Protein AF-A0A7V5EKP1-F1 (afdb_monomer_lite)

Foldseek 3Di:
DDPDDAAEDEDDDQLCQQVVCLVCVVVVYHGHHDLPDLVSLQVVLVVLCVVVVHDDDRQDPVDVPSSVVSVVSSVVSSVD

Structure (mmCIF, N/CA/C/O backbone):
data_AF-A0A7V5EKP1-F1
#
_entry.id   AF-A0A7V5EKP1-F1
#
loop_
_atom_site.group_PDB
_atom_site.id
_atom_site.type_symbol
_atom_site.label_atom_id
_atom_site.label_alt_id
_atom_site.label_comp_id
_atom_site.label_asym_id
_atom_site.label_entity_id
_atom_site.label_seq_id
_atom_site.pdbx_PDB_ins_code
_atom_site.Cartn_x
_atom_site.Cartn_y
_atom_site.Cartn_z
_atom_site.occupancy
_atom_site.B_iso_or_equiv
_atom_site.auth_seq_id
_atom_site.auth_comp_id
_atom_site.auth_asym_id
_atom_site.auth_atom_id
_atom_site.pdbx_PDB_model_num
ATOM 1 N N . MET A 1 1 ? 15.768 -21.322 -23.210 1.00 53.91 1 MET A N 1
ATOM 2 C CA . MET A 1 1 ? 15.122 -20.342 -22.309 1.00 53.91 1 MET A CA 1
ATOM 3 C C . MET A 1 1 ? 16.121 -19.236 -22.036 1.00 53.91 1 MET A C 1
ATOM 5 O O . MET A 1 1 ? 17.235 -19.546 -21.630 1.00 53.91 1 MET A O 1
ATOM 9 N N . VAL A 1 2 ? 15.776 -17.983 -22.331 1.00 53.56 2 VAL A N 1
ATOM 10 C CA . VAL A 1 2 ? 16.641 -16.842 -21.998 1.00 53.56 2 VAL A CA 1
ATOM 11 C C . VAL A 1 2 ? 16.685 -16.735 -20.476 1.00 53.56 2 VAL A C 1
ATOM 13 O O . VAL A 1 2 ? 15.639 -16.708 -19.832 1.00 53.56 2 VAL A O 1
ATOM 16 N N . LYS A 1 3 ? 17.886 -16.727 -19.893 1.00 64.50 3 LYS A N 1
ATOM 17 C CA . LYS A 1 3 ? 18.071 -16.439 -18.469 1.00 64.50 3 LYS A CA 1
ATOM 18 C C . LYS A 1 3 ? 17.784 -14.947 -18.282 1.00 64.50 3 LYS A C 1
ATOM 20 O O . LYS A 1 3 ? 18.636 -14.119 -18.592 1.00 64.50 3 LYS A O 1
ATOM 25 N N . ALA A 1 4 ? 16.563 -14.607 -17.878 1.00 72.81 4 ALA A N 1
ATOM 26 C CA . ALA A 1 4 ? 16.237 -13.241 -17.492 1.00 72.81 4 ALA A CA 1
ATOM 27 C C . ALA A 1 4 ? 17.107 -12.854 -16.285 1.00 72.81 4 ALA A C 1
ATOM 29 O O . ALA A 1 4 ? 17.319 -13.667 -15.383 1.00 72.81 4 ALA A O 1
ATOM 30 N N . HIS A 1 5 ? 17.652 -11.640 -16.290 1.00 79.44 5 HIS A N 1
ATOM 31 C CA . HIS A 1 5 ? 18.341 -11.109 -15.118 1.00 79.44 5 HIS A CA 1
ATOM 32 C C . HIS A 1 5 ? 17.307 -10.925 -14.001 1.00 79.44 5 HIS A C 1
ATOM 34 O O . HIS A 1 5 ? 16.306 -10.250 -14.220 1.00 79.44 5 HIS A O 1
ATOM 40 N N . SER A 1 6 ? 17.535 -11.506 -12.819 1.00 78.12 6 SER A N 1
ATOM 41 C CA . SER A 1 6 ? 16.720 -11.195 -11.641 1.00 78.12 6 SER A CA 1
ATOM 42 C C . SER A 1 6 ? 17.274 -9.943 -10.974 1.00 78.12 6 SER A C 1
ATOM 44 O O . SER A 1 6 ? 18.436 -9.928 -10.559 1.00 78.12 6 SER A O 1
ATOM 46 N N . LEU A 1 7 ? 16.453 -8.907 -10.852 1.00 85.56 7 LEU A N 1
ATOM 47 C CA . LEU A 1 7 ? 16.766 -7.738 -10.042 1.00 85.56 7 LEU A CA 1
ATOM 48 C C . LEU A 1 7 ? 15.870 -7.756 -8.805 1.00 85.56 7 LEU A C 1
ATOM 50 O O . LEU A 1 7 ? 14.662 -7.937 -8.922 1.00 85.56 7 LEU A O 1
ATOM 54 N N . HIS A 1 8 ? 16.475 -7.543 -7.638 1.00 86.38 8 HIS A N 1
ATOM 55 C CA . HIS A 1 8 ? 15.771 -7.366 -6.374 1.00 86.38 8 HIS A CA 1
ATOM 56 C C . HIS A 1 8 ? 16.125 -6.001 -5.790 1.00 86.38 8 HIS A C 1
ATOM 58 O O . HIS A 1 8 ? 17.306 -5.692 -5.611 1.00 86.38 8 HIS A O 1
ATOM 64 N N . ILE A 1 9 ? 15.111 -5.194 -5.482 1.00 90.50 9 ILE A N 1
ATOM 65 C CA . ILE A 1 9 ? 15.305 -3.912 -4.802 1.00 90.50 9 ILE A CA 1
ATOM 66 C C . ILE A 1 9 ? 15.119 -4.119 -3.290 1.00 90.50 9 ILE A C 1
ATOM 68 O O . ILE A 1 9 ? 14.015 -4.486 -2.876 1.00 90.50 9 ILE A O 1
ATOM 72 N N . PRO A 1 10 ? 16.155 -3.867 -2.464 1.00 88.94 10 PRO A N 1
ATOM 73 C CA . PRO A 1 10 ? 16.091 -4.062 -1.019 1.00 88.94 10 PRO A CA 1
ATOM 74 C C . PRO A 1 10 ? 15.295 -2.950 -0.317 1.00 88.94 10 PRO A C 1
ATOM 76 O O . PRO A 1 10 ? 14.848 -1.975 -0.920 1.00 88.94 10 PRO A O 1
ATOM 79 N N . VAL A 1 11 ? 15.151 -3.075 1.003 1.00 88.56 11 VAL A N 1
ATOM 80 C CA . VAL A 1 11 ? 14.517 -2.055 1.848 1.00 88.56 11 VAL A CA 1
ATOM 81 C C . VAL A 1 11 ? 15.379 -0.790 1.877 1.00 88.56 11 VAL A C 1
ATOM 83 O O . VAL A 1 11 ? 16.543 -0.849 2.265 1.00 88.56 11 VAL A O 1
ATOM 86 N N . MET A 1 12 ? 14.798 0.359 1.522 1.00 82.69 12 MET A N 1
ATOM 87 C CA . MET A 1 12 ? 15.491 1.656 1.587 1.00 82.69 12 MET A CA 1
ATOM 88 C C . MET A 1 12 ? 14.928 2.567 2.688 1.00 82.69 12 MET A C 1
ATOM 90 O O . MET A 1 12 ? 15.678 3.135 3.472 1.00 82.69 12 MET A O 1
ATOM 94 N N . GLY A 1 13 ? 13.603 2.674 2.803 1.00 85.69 13 GLY A N 1
ATOM 95 C CA . GLY A 1 13 ? 12.918 3.458 3.836 1.00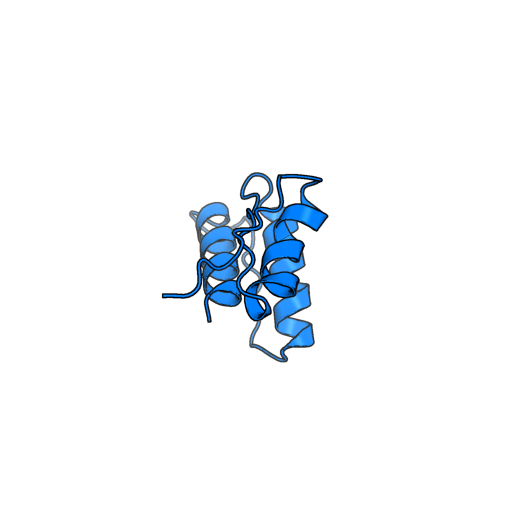 85.69 13 GLY A CA 1
ATOM 96 C C . GLY A 1 13 ? 11.410 3.275 3.720 1.00 85.69 13 GLY A C 1
ATOM 97 O O . GLY A 1 13 ? 10.933 3.043 2.618 1.00 85.69 13 GLY A O 1
ATOM 98 N N . LEU A 1 14 ? 10.654 3.357 4.821 1.00 86.00 14 LEU A N 1
ATOM 99 C CA . LEU A 1 14 ? 9.255 2.891 4.881 1.00 86.00 14 LEU A CA 1
ATOM 100 C C . LEU A 1 14 ? 8.390 3.346 3.690 1.00 86.00 14 LEU A C 1
ATOM 102 O O . LEU A 1 14 ? 7.796 2.505 3.021 1.00 86.00 14 LEU A O 1
ATOM 106 N N . GLY A 1 15 ? 8.383 4.645 3.376 1.00 85.38 15 GLY A N 1
ATOM 107 C CA . GLY A 1 15 ? 7.616 5.181 2.245 1.00 85.38 15 GLY A CA 1
ATOM 108 C C . GLY A 1 15 ? 8.125 4.710 0.880 1.00 85.38 15 GLY A C 1
ATOM 109 O O . GLY A 1 15 ? 7.331 4.283 0.048 1.00 85.38 15 GLY A O 1
ATOM 110 N N . PHE A 1 16 ? 9.445 4.722 0.662 1.00 89.06 16 PHE A N 1
ATOM 111 C CA . PHE A 1 16 ? 10.046 4.228 -0.582 1.00 89.06 16 PHE A CA 1
ATOM 112 C C . PHE A 1 16 ? 9.768 2.740 -0.785 1.00 89.06 16 PHE A C 1
ATOM 114 O O . PHE A 1 16 ? 9.371 2.331 -1.870 1.00 89.06 16 PHE A O 1
ATOM 121 N N . THR A 1 17 ? 9.941 1.941 0.262 1.00 91.75 17 THR A N 1
ATOM 122 C CA . THR A 1 17 ? 9.733 0.496 0.240 1.00 91.75 17 THR A CA 1
ATOM 123 C C . THR A 1 17 ? 8.269 0.161 -0.060 1.00 91.75 17 THR A C 1
ATOM 125 O O . THR A 1 17 ? 8.015 -0.705 -0.878 1.00 91.75 17 THR A O 1
ATOM 128 N N . MET A 1 18 ? 7.284 0.874 0.500 1.00 91.94 18 MET A N 1
ATOM 129 C CA . MET A 1 18 ? 5.874 0.653 0.129 1.00 91.94 18 MET A CA 1
ATOM 130 C C . MET A 1 18 ? 5.570 1.053 -1.324 1.00 91.94 18 MET A C 1
ATOM 132 O O . MET A 1 18 ? 4.829 0.370 -2.015 1.00 91.94 18 MET A O 1
ATOM 136 N N . ASP A 1 19 ? 6.147 2.151 -1.807 1.00 91.75 19 ASP A N 1
ATOM 137 C CA . ASP A 1 19 ? 5.829 2.710 -3.126 1.00 91.75 19 ASP A CA 1
ATOM 138 C C . ASP A 1 19 ? 6.522 1.994 -4.299 1.00 91.75 19 ASP A C 1
ATOM 140 O O . ASP A 1 19 ? 6.009 1.954 -5.416 1.00 91.75 19 ASP A O 1
ATOM 144 N N . THR A 1 20 ? 7.715 1.446 -4.062 1.00 93.62 20 THR A N 1
ATOM 145 C CA . THR A 1 20 ? 8.581 0.895 -5.116 1.00 93.62 20 THR A CA 1
ATOM 146 C C . THR A 1 20 ? 7.935 -0.254 -5.899 1.00 93.62 20 THR A C 1
ATOM 148 O O . THR A 1 20 ? 7.966 -0.176 -7.130 1.00 93.62 20 THR A O 1
ATOM 151 N N . PRO A 1 21 ? 7.312 -1.272 -5.265 1.00 92.69 21 PRO A N 1
ATOM 152 C CA . PRO A 1 21 ? 6.695 -2.393 -5.976 1.00 92.69 21 PRO A CA 1
ATOM 153 C C . PRO A 1 21 ? 5.694 -1.953 -7.048 1.00 92.69 21 PRO A C 1
ATOM 155 O O . PRO A 1 21 ? 5.788 -2.410 -8.182 1.00 92.69 21 PRO A O 1
ATOM 158 N N . ALA A 1 22 ? 4.830 -0.978 -6.748 1.00 91.88 22 ALA A N 1
ATOM 159 C CA . ALA A 1 22 ? 3.850 -0.449 -7.702 1.00 91.88 22 ALA A CA 1
ATOM 160 C C . ALA A 1 22 ? 4.495 0.164 -8.959 1.00 91.88 22 ALA A C 1
ATOM 162 O O . ALA A 1 22 ? 3.921 0.144 -10.045 1.00 91.88 22 ALA A O 1
ATOM 163 N N . LYS A 1 23 ? 5.700 0.726 -8.827 1.00 91.75 23 LYS A N 1
ATOM 164 C CA . LYS A 1 23 ? 6.412 1.390 -9.928 1.00 91.75 23 LYS A CA 1
ATOM 165 C C . LYS A 1 23 ? 7.217 0.422 -10.783 1.00 91.75 23 LYS A C 1
ATOM 167 O O . LYS A 1 23 ? 7.348 0.648 -11.989 1.00 91.75 23 LYS A O 1
ATOM 172 N N . VAL A 1 24 ? 7.787 -0.610 -10.160 1.00 93.00 24 VAL A N 1
ATOM 173 C CA . VAL A 1 24 ? 8.745 -1.513 -10.812 1.00 93.00 24 VAL A CA 1
ATOM 174 C C . VAL A 1 24 ? 8.142 -2.848 -11.248 1.00 93.00 24 VAL A C 1
ATOM 176 O O . VAL A 1 24 ? 8.737 -3.507 -12.099 1.00 93.00 24 VAL A O 1
ATOM 179 N N . ALA A 1 25 ? 6.955 -3.216 -10.747 1.00 90.88 25 ALA A N 1
ATOM 180 C CA . ALA A 1 25 ? 6.280 -4.474 -11.081 1.00 90.88 25 ALA A CA 1
ATOM 181 C C . ALA A 1 25 ? 6.066 -4.657 -12.593 1.00 90.88 25 ALA A C 1
ATOM 183 O O . ALA A 1 25 ? 6.283 -5.745 -13.118 1.00 90.88 25 ALA A O 1
ATOM 184 N N . GLN A 1 26 ? 5.749 -3.579 -13.321 1.00 90.56 26 GLN A N 1
ATOM 185 C CA . GLN A 1 26 ? 5.602 -3.597 -14.786 1.00 90.56 26 GLN A CA 1
ATOM 186 C C . GLN A 1 26 ? 6.868 -4.051 -15.540 1.00 90.56 26 GLN A C 1
ATOM 188 O O . GLN A 1 26 ? 6.785 -4.476 -16.689 1.00 90.56 26 GLN A O 1
ATOM 193 N N . TYR A 1 27 ? 8.041 -3.960 -14.906 1.00 91.00 27 TYR A N 1
ATOM 194 C CA . TYR A 1 27 ? 9.322 -4.392 -15.468 1.00 91.00 27 TYR A CA 1
ATOM 195 C C . TYR A 1 27 ? 9.723 -5.807 -15.024 1.00 91.00 27 TYR A C 1
ATOM 197 O O . TYR A 1 27 ? 10.818 -6.254 -15.359 1.00 91.00 27 TYR A O 1
ATOM 205 N N . GLY A 1 28 ? 8.875 -6.507 -14.259 1.00 88.12 28 GLY A N 1
ATOM 206 C CA . GLY A 1 28 ? 9.181 -7.831 -13.709 1.00 88.12 28 GLY A CA 1
ATOM 207 C C . GLY A 1 28 ? 10.304 -7.815 -12.667 1.00 88.12 28 GLY A C 1
ATOM 208 O O . GLY A 1 28 ? 11.043 -8.789 -12.553 1.00 88.12 28 GLY A O 1
ATOM 209 N N . ILE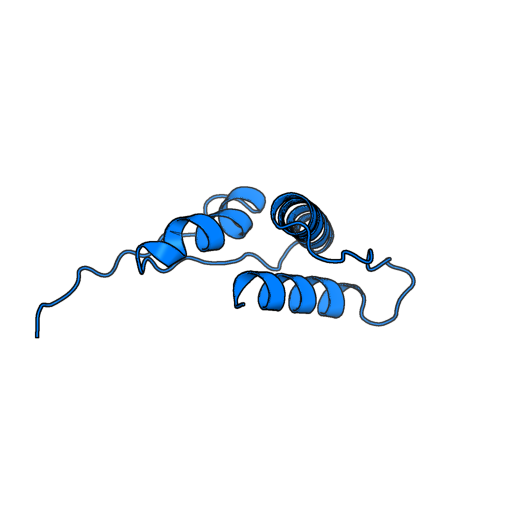 A 1 29 ? 10.479 -6.692 -11.960 1.00 90.75 29 ILE A N 1
ATOM 210 C CA . ILE A 1 29 ? 11.483 -6.530 -10.903 1.00 90.75 29 ILE A CA 1
ATOM 211 C C . ILE A 1 29 ? 10.830 -6.796 -9.551 1.00 90.75 29 ILE A C 1
ATOM 213 O O . ILE A 1 29 ? 9.824 -6.172 -9.210 1.00 90.75 29 ILE A O 1
ATOM 217 N N . ASP A 1 30 ? 11.457 -7.655 -8.755 1.00 89.38 30 ASP A N 1
ATOM 218 C CA . ASP A 1 30 ? 10.983 -7.964 -7.414 1.00 89.38 30 ASP A CA 1
ATOM 219 C C . ASP A 1 30 ? 11.393 -6.869 -6.423 1.00 89.38 30 ASP A C 1
ATOM 221 O O . ASP A 1 30 ? 12.524 -6.367 -6.409 1.00 89.38 30 ASP A O 1
ATOM 225 N N . SER A 1 31 ? 10.474 -6.518 -5.531 1.00 92.06 31 SER A N 1
ATOM 226 C CA . SER A 1 31 ? 10.719 -5.579 -4.439 1.00 92.06 31 SER A CA 1
ATOM 227 C C . SER A 1 31 ? 9.939 -6.009 -3.194 1.00 92.06 31 SER A C 1
ATOM 229 O O . SER A 1 31 ? 9.281 -7.047 -3.179 1.00 92.06 31 SER A O 1
ATOM 231 N N . VAL A 1 32 ? 10.061 -5.243 -2.118 1.00 91.69 32 VAL A N 1
ATOM 232 C CA . VAL A 1 32 ? 9.537 -5.567 -0.788 1.00 91.69 32 VAL A CA 1
ATOM 233 C C . VAL A 1 32 ? 8.555 -4.492 -0.354 1.00 91.69 32 VAL A C 1
ATOM 235 O O . VAL A 1 32 ? 8.832 -3.321 -0.562 1.00 91.69 32 VAL A O 1
ATOM 238 N N . ILE A 1 33 ? 7.461 -4.870 0.311 1.00 92.88 33 ILE A N 1
ATOM 239 C CA . ILE A 1 33 ? 6.529 -3.941 0.974 1.00 92.88 33 ILE A CA 1
ATOM 240 C C . ILE A 1 33 ? 6.768 -4.008 2.482 1.00 92.88 33 ILE A C 1
ATOM 242 O O . ILE A 1 33 ? 6.761 -5.087 3.073 1.00 92.88 33 ILE A O 1
ATOM 246 N N . SER A 1 34 ? 6.953 -2.858 3.132 1.00 91.31 34 SER A N 1
ATOM 247 C CA . SER A 1 34 ? 7.055 -2.806 4.593 1.00 91.31 34 SER A CA 1
ATOM 248 C C . SER A 1 34 ? 5.669 -2.703 5.229 1.00 91.31 34 SER A C 1
ATOM 250 O O . SER A 1 34 ? 4.945 -1.753 4.960 1.00 91.31 34 SER A O 1
ATOM 252 N N . ILE A 1 35 ? 5.325 -3.645 6.111 1.00 90.62 35 ILE A N 1
ATOM 253 C CA . ILE A 1 35 ? 4.051 -3.685 6.863 1.00 90.62 35 ILE A CA 1
ATOM 254 C C . ILE A 1 35 ? 4.162 -3.162 8.305 1.00 90.62 35 ILE A C 1
ATOM 256 O O . ILE A 1 35 ? 3.278 -3.379 9.138 1.00 90.62 35 ILE A O 1
ATOM 260 N N . GLY A 1 36 ? 5.287 -2.517 8.627 1.00 88.94 36 GLY A N 1
ATOM 261 C CA . GLY A 1 36 ? 5.601 -2.073 9.986 1.00 88.94 36 GLY A CA 1
ATOM 262 C C . GLY A 1 36 ? 4.735 -0.912 10.483 1.00 88.94 36 GLY A C 1
ATOM 263 O O . GLY A 1 36 ? 4.471 -0.842 11.679 1.00 88.94 36 GLY A O 1
ATOM 264 N N . ASP A 1 37 ? 4.274 -0.045 9.578 1.00 91.31 37 ASP A N 1
ATOM 265 C CA . ASP A 1 37 ? 3.512 1.170 9.891 1.00 91.31 37 ASP A CA 1
ATOM 266 C C . ASP A 1 37 ? 2.180 1.175 9.129 1.00 91.31 37 ASP A C 1
ATOM 268 O O . ASP A 1 37 ? 2.129 1.398 7.918 1.00 91.31 37 ASP A O 1
ATOM 272 N N . ASP A 1 38 ? 1.088 0.913 9.845 1.00 92.25 38 ASP A N 1
ATOM 273 C CA . ASP A 1 38 ? -0.253 0.830 9.268 1.00 92.25 38 ASP A CA 1
ATOM 274 C C . ASP A 1 38 ? -0.850 2.200 8.924 1.00 92.25 38 ASP A C 1
ATOM 276 O O . ASP A 1 38 ? -1.666 2.306 8.008 1.00 92.25 38 ASP A O 1
ATOM 280 N N . VAL A 1 39 ? -0.432 3.260 9.623 1.00 93.00 39 VAL A N 1
ATOM 281 C CA . VAL A 1 39 ? -0.882 4.629 9.349 1.00 93.00 39 VAL A CA 1
ATOM 282 C C . VAL A 1 39 ? -0.312 5.096 8.018 1.00 93.00 39 VAL A C 1
ATOM 284 O O . VAL A 1 39 ? -1.017 5.718 7.219 1.00 93.00 39 VAL A O 1
ATOM 287 N N . LEU A 1 40 ? 0.962 4.796 7.763 1.00 93.31 40 LEU A N 1
ATOM 288 C CA . LEU A 1 40 ? 1.595 5.111 6.492 1.00 93.31 40 LEU A CA 1
ATOM 289 C C . LEU A 1 40 ? 0.997 4.283 5.347 1.00 93.31 40 LEU A C 1
ATOM 291 O O . LEU A 1 40 ? 0.728 4.848 4.289 1.00 93.31 40 LEU A O 1
ATOM 295 N N . ILE A 1 41 ? 0.710 2.998 5.574 1.00 94.31 41 ILE A N 1
ATOM 296 C CA . ILE A 1 41 ? 0.018 2.144 4.596 1.00 94.31 41 ILE A CA 1
ATOM 297 C C . ILE A 1 41 ? -1.339 2.726 4.206 1.00 94.31 41 ILE A C 1
ATOM 299 O O . ILE A 1 41 ? -1.639 2.834 3.020 1.00 94.31 41 ILE A O 1
ATOM 303 N N . GLU A 1 42 ? -2.145 3.148 5.178 1.00 94.62 42 GLU A N 1
ATOM 304 C CA . GLU A 1 42 ? -3.467 3.711 4.897 1.00 94.62 42 GLU A CA 1
ATOM 305 C C . GLU A 1 42 ? -3.374 5.022 4.102 1.00 94.62 42 GLU A C 1
ATOM 307 O O . GLU A 1 42 ? -4.113 5.233 3.138 1.00 94.62 42 GLU A O 1
ATOM 312 N N . LYS A 1 43 ? -2.399 5.881 4.431 1.00 93.81 43 LYS A N 1
ATOM 313 C CA . LYS A 1 43 ? -2.114 7.098 3.652 1.00 93.81 43 LYS A CA 1
ATOM 314 C C . LYS A 1 43 ? -1.676 6.774 2.224 1.00 93.81 43 LYS A C 1
ATOM 316 O O . LY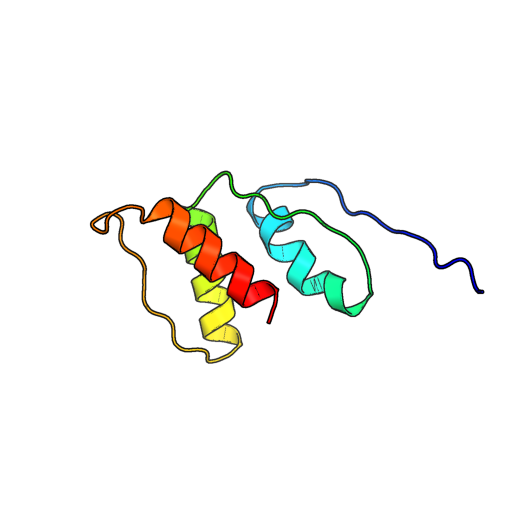S A 1 43 ? -2.120 7.435 1.289 1.00 93.81 43 LYS A O 1
ATOM 321 N N . MET A 1 44 ? -0.828 5.763 2.043 1.00 93.69 44 MET A N 1
ATOM 322 C CA . MET A 1 44 ? -0.393 5.310 0.719 1.00 93.69 44 MET A CA 1
ATOM 323 C C . MET A 1 44 ? -1.564 4.750 -0.088 1.00 93.69 44 MET A C 1
ATOM 325 O O . MET A 1 44 ? -1.739 5.122 -1.248 1.00 93.69 44 MET A O 1
ATOM 329 N N . ARG A 1 45 ? -2.414 3.929 0.537 1.00 94.69 45 ARG A N 1
ATOM 330 C CA . ARG A 1 45 ? -3.645 3.410 -0.066 1.00 94.69 45 ARG A CA 1
ATOM 331 C C . ARG A 1 45 ? -4.543 4.545 -0.548 1.00 94.69 45 ARG A C 1
ATOM 333 O O . ARG A 1 45 ? -4.972 4.517 -1.696 1.00 94.69 45 ARG A O 1
ATOM 340 N N . LYS A 1 46 ? -4.747 5.581 0.274 1.00 95.12 46 LYS A N 1
ATOM 341 C CA . LYS A 1 46 ? -5.504 6.783 -0.108 1.00 95.12 46 LYS A CA 1
ATOM 342 C C . LYS A 1 46 ? -4.942 7.442 -1.369 1.00 95.12 46 LYS A C 1
ATOM 344 O O . LYS A 1 46 ? -5.690 7.679 -2.311 1.00 95.12 46 LYS A O 1
ATOM 349 N N . VAL A 1 47 ? -3.628 7.676 -1.416 1.00 94.25 47 VAL A N 1
ATOM 350 C CA . VAL A 1 47 ? -2.958 8.287 -2.578 1.00 94.25 47 VAL A CA 1
ATOM 351 C C . VAL A 1 47 ? -3.170 7.462 -3.850 1.00 94.25 47 VAL A C 1
ATOM 353 O O . VAL A 1 47 ? -3.417 8.030 -4.914 1.00 94.25 47 VAL A O 1
ATOM 356 N N . TYR A 1 48 ? -3.078 6.134 -3.767 1.00 94.44 48 TYR A N 1
ATOM 357 C CA . TYR A 1 48 ? -3.293 5.259 -4.921 1.00 94.44 48 TYR A CA 1
ATOM 358 C C . TYR A 1 48 ? -4.759 5.198 -5.350 1.00 94.44 48 TYR A C 1
ATOM 360 O O . TYR A 1 48 ? -5.037 5.330 -6.541 1.00 94.44 48 TYR A O 1
ATOM 368 N N . CYS A 1 49 ? -5.700 5.085 -4.411 1.00 94.81 49 CYS A N 1
ATOM 369 C CA . CYS A 1 49 ? -7.124 5.118 -4.733 1.00 94.81 49 CYS A CA 1
ATOM 370 C C . CYS A 1 49 ? -7.529 6.446 -5.389 1.00 94.81 49 CYS A C 1
ATOM 372 O O . CYS A 1 49 ? -8.237 6.433 -6.391 1.00 94.81 49 CYS A O 1
ATOM 374 N N . GLU A 1 50 ? -7.031 7.585 -4.895 1.00 95.12 50 GLU A N 1
ATOM 375 C CA . GLU A 1 50 ? -7.271 8.899 -5.506 1.00 95.12 50 GLU A CA 1
ATOM 376 C C . GLU A 1 50 ? -6.702 8.980 -6.931 1.00 95.12 50 GLU A C 1
ATOM 378 O O . GLU A 1 50 ? -7.395 9.413 -7.853 1.00 95.12 50 GLU A O 1
ATOM 383 N N . LYS A 1 51 ?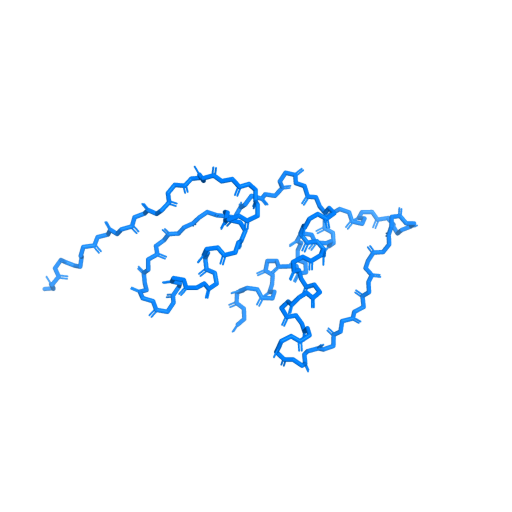 -5.461 8.516 -7.140 1.00 93.19 51 LYS A N 1
ATOM 384 C CA . LYS A 1 51 ? -4.812 8.504 -8.465 1.00 93.19 51 LYS A CA 1
ATOM 385 C C . LYS A 1 51 ? -5.531 7.610 -9.473 1.00 93.19 51 LYS A C 1
ATOM 387 O O . LYS A 1 51 ? -5.654 7.987 -10.636 1.00 93.19 51 LYS A O 1
ATOM 392 N N . LEU A 1 52 ? -5.991 6.442 -9.033 1.00 93.12 52 LEU A N 1
ATOM 393 C CA . LEU A 1 52 ? -6.658 5.444 -9.871 1.00 93.12 52 LEU A CA 1
ATOM 394 C C . LEU A 1 52 ? -8.181 5.647 -9.944 1.00 93.12 52 LEU A C 1
ATOM 396 O O . LEU A 1 52 ? -8.858 4.909 -10.654 1.00 93.12 52 LEU A O 1
ATOM 400 N N . LYS A 1 53 ? -8.722 6.658 -9.245 1.00 93.81 53 LYS A N 1
ATOM 401 C CA . LYS A 1 53 ? -10.165 6.931 -9.112 1.00 93.81 53 LYS A CA 1
ATOM 402 C C . LYS A 1 53 ? -10.957 5.722 -8.596 1.00 93.81 53 LYS A C 1
ATOM 404 O O . LYS A 1 53 ? -12.081 5.473 -9.027 1.00 93.81 53 LYS A O 1
ATOM 409 N N . LEU A 1 54 ? -10.358 4.980 -7.670 1.00 93.44 54 LEU A N 1
ATOM 410 C CA . LEU A 1 54 ? -10.970 3.831 -7.014 1.00 93.44 54 LEU A CA 1
ATOM 411 C C . LEU A 1 54 ? -11.755 4.274 -5.773 1.00 93.44 54 LEU A C 1
ATOM 413 O O . LEU A 1 54 ? -11.383 5.264 -5.132 1.00 93.44 54 LEU A O 1
ATOM 417 N N . PRO A 1 55 ? -12.824 3.547 -5.402 1.00 92.00 55 PRO A N 1
ATOM 418 C CA . PRO A 1 55 ? -13.542 3.816 -4.166 1.00 92.00 55 PRO A CA 1
ATOM 419 C C . PRO A 1 55 ? -12.600 3.663 -2.967 1.00 92.00 55 PRO A C 1
ATOM 421 O O . PRO A 1 55 ? -11.890 2.666 -2.832 1.00 92.00 55 PRO A O 1
ATOM 424 N N . TYR A 1 56 ? -12.602 4.665 -2.092 1.00 93.38 56 TYR A N 1
ATOM 425 C CA . TYR A 1 56 ? -11.792 4.689 -0.882 1.00 93.38 56 TYR A CA 1
ATOM 426 C C . TYR A 1 56 ? -12.684 4.936 0.330 1.00 93.38 56 TYR A C 1
ATOM 428 O O . TYR A 1 56 ? -13.301 5.993 0.454 1.00 93.38 56 TYR A O 1
ATOM 436 N N . GLU A 1 57 ? -12.712 3.967 1.237 1.00 92.25 57 GLU A N 1
ATOM 437 C CA . GLU A 1 57 ? -13.284 4.109 2.573 1.00 92.25 57 GLU A CA 1
ATOM 438 C C . GLU A 1 57 ? -12.150 4.049 3.594 1.00 92.25 57 GLU A C 1
ATOM 440 O O . GLU A 1 57 ? -11.350 3.114 3.565 1.00 92.25 57 GLU A O 1
ATOM 445 N N . GLU A 1 58 ? -12.047 5.053 4.464 1.00 92.06 58 GLU A N 1
ATOM 446 C CA . GLU A 1 58 ? -10.988 5.118 5.472 1.00 92.06 58 GLU A CA 1
ATOM 447 C C . GLU A 1 58 ? -11.236 4.106 6.596 1.00 92.06 58 GLU A C 1
ATOM 449 O O . GLU A 1 58 ? -12.269 4.126 7.268 1.00 92.06 58 GLU A O 1
ATOM 454 N N . ILE A 1 59 ? -10.251 3.250 6.857 1.00 92.94 59 ILE A N 1
ATOM 455 C CA . ILE A 1 59 ? -10.312 2.285 7.952 1.00 92.94 59 ILE A CA 1
ATOM 456 C C . ILE A 1 59 ? -9.824 2.997 9.207 1.00 92.94 59 ILE A C 1
ATOM 458 O O . ILE A 1 59 ? -8.628 3.232 9.377 1.00 92.94 59 ILE A O 1
ATOM 462 N N . THR A 1 60 ? -10.739 3.361 10.100 1.00 91.94 60 THR A N 1
ATOM 463 C CA . THR A 1 60 ? -10.393 4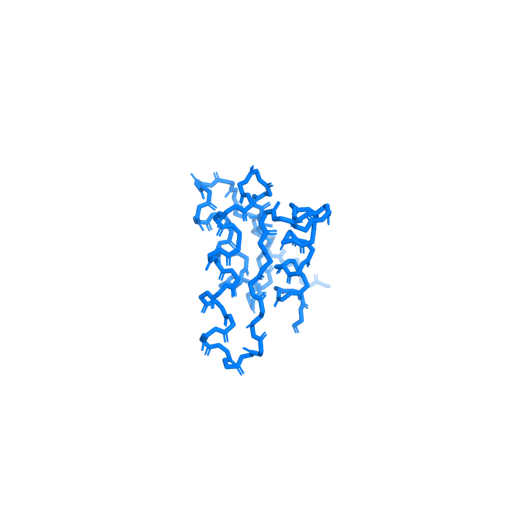.065 11.346 1.00 91.94 60 THR A CA 1
ATOM 464 C C . THR A 1 60 ? -9.888 3.108 12.431 1.00 91.94 60 THR A C 1
ATOM 466 O O . THR A 1 60 ? -10.179 1.914 12.419 1.00 91.94 60 THR A O 1
ATOM 469 N N . THR A 1 61 ? -9.176 3.639 13.429 1.00 91.56 61 THR A N 1
ATOM 470 C CA . THR A 1 61 ? -8.673 2.867 14.585 1.00 91.56 61 THR A CA 1
ATOM 471 C C . THR A 1 61 ? -9.769 2.374 15.535 1.00 91.56 61 THR A C 1
ATOM 473 O O . THR A 1 61 ? -9.483 1.642 16.476 1.00 91.56 61 THR A O 1
ATOM 476 N N . LYS A 1 62 ? -11.027 2.777 15.312 1.00 91.88 62 LYS A N 1
ATOM 477 C CA . LYS A 1 62 ? -12.187 2.370 16.119 1.00 91.88 62 LYS A CA 1
ATOM 478 C C . LYS A 1 62 ? -12.738 0.998 15.724 1.00 91.88 62 LYS A C 1
ATOM 480 O O . LYS A 1 62 ? -13.617 0.480 16.403 1.00 91.88 62 LYS A O 1
ATOM 485 N N . ILE A 1 63 ? -12.267 0.447 14.608 1.00 92.62 63 ILE A N 1
ATOM 486 C CA . ILE A 1 63 ? -12.718 -0.831 14.066 1.00 92.62 63 ILE A CA 1
ATOM 487 C C . ILE A 1 63 ? -11.836 -1.942 14.643 1.00 92.62 63 ILE A C 1
ATOM 489 O O . ILE A 1 63 ? -10.617 -1.800 14.731 1.00 92.62 63 ILE A O 1
ATOM 493 N N . GLU A 1 64 ? -12.445 -3.069 14.999 1.00 93.25 64 GLU A N 1
ATOM 494 C CA . GLU A 1 64 ? -11.709 -4.275 15.379 1.00 93.25 64 GLU A CA 1
ATOM 495 C C . GLU A 1 64 ? -10.780 -4.728 14.240 1.00 93.25 64 GLU A C 1
ATOM 497 O O . GLU A 1 64 ? -11.168 -4.715 13.063 1.00 93.25 64 GLU A O 1
ATOM 502 N N . ASP A 1 65 ? -9.542 -5.083 14.586 1.00 93.31 65 ASP A N 1
ATOM 503 C CA . ASP A 1 65 ? -8.479 -5.459 13.647 1.00 93.31 65 ASP A CA 1
ATOM 504 C C . ASP A 1 65 ? -8.194 -4.427 12.544 1.00 93.31 65 ASP A C 1
ATOM 506 O O . ASP A 1 65 ? -7.785 -4.779 11.433 1.00 93.31 65 ASP A O 1
ATOM 510 N N . PHE A 1 66 ? -8.358 -3.130 12.842 1.00 94.31 66 PHE A N 1
ATOM 511 C CA . PHE A 1 66 ? -8.097 -2.046 11.884 1.00 94.31 66 PHE A CA 1
ATOM 512 C C . PHE A 1 66 ? -6.728 -2.174 11.198 1.00 94.31 66 PHE A C 1
ATOM 514 O O . PHE A 1 66 ? -6.618 -1.934 9.998 1.00 94.31 66 PHE A O 1
ATOM 521 N N . ARG A 1 67 ? -5.691 -2.599 11.933 1.00 94.31 67 ARG A N 1
ATOM 522 C CA . ARG A 1 67 ? -4.332 -2.765 11.406 1.00 94.31 67 ARG A CA 1
ATOM 523 C C . ARG A 1 67 ? -4.266 -3.837 10.320 1.00 94.31 67 ARG A C 1
ATOM 525 O O . ARG A 1 67 ? -3.728 -3.578 9.247 1.00 94.31 67 ARG A O 1
ATOM 532 N N . ALA A 1 68 ? -4.813 -5.022 10.591 1.00 95.00 68 ALA A N 1
ATOM 533 C CA . ALA A 1 68 ? -4.832 -6.114 9.623 1.00 95.00 68 ALA A CA 1
ATOM 534 C C . ALA A 1 68 ? -5.659 -5.719 8.395 1.00 95.00 68 ALA A C 1
ATOM 536 O O . ALA A 1 68 ? -5.184 -5.860 7.274 1.00 95.00 68 ALA A O 1
ATOM 537 N N . LYS A 1 69 ? -6.835 -5.113 8.606 1.00 95.56 69 LYS A N 1
ATOM 538 C CA . LYS A 1 69 ? -7.702 -4.634 7.521 1.00 95.56 69 LYS A CA 1
ATOM 539 C C . LYS A 1 69 ? -6.998 -3.611 6.624 1.00 95.56 69 LYS A C 1
ATOM 541 O O . LYS A 1 69 ? -7.026 -3.773 5.411 1.00 95.56 69 LYS A O 1
ATOM 546 N N . ARG A 1 70 ? -6.303 -2.616 7.194 1.00 95.44 70 ARG A N 1
ATOM 547 C CA . ARG A 1 70 ? -5.507 -1.628 6.434 1.00 95.44 70 ARG A CA 1
ATOM 548 C C . ARG A 1 70 ? -4.448 -2.294 5.562 1.00 95.44 70 ARG A C 1
ATOM 550 O O . ARG A 1 70 ? -4.360 -2.002 4.371 1.00 95.44 70 ARG A O 1
ATOM 557 N N . ILE A 1 71 ? -3.668 -3.202 6.152 1.00 95.12 71 ILE A N 1
ATOM 558 C CA . ILE A 1 71 ? -2.600 -3.920 5.448 1.00 95.12 71 ILE A CA 1
ATOM 559 C C . ILE A 1 71 ? -3.190 -4.768 4.320 1.00 95.12 71 ILE A C 1
ATOM 561 O O . ILE A 1 71 ? -2.750 -4.646 3.181 1.00 95.12 71 ILE A O 1
ATOM 565 N N . THR A 1 72 ? -4.214 -5.575 4.601 1.00 95.38 72 THR A N 1
ATOM 566 C CA . THR A 1 72 ? -4.874 -6.421 3.599 1.00 95.38 72 THR A CA 1
ATOM 567 C C . THR A 1 72 ? -5.462 -5.595 2.459 1.00 95.38 72 THR A C 1
ATOM 569 O O . THR A 1 72 ? -5.209 -5.902 1.299 1.00 95.38 72 THR A O 1
ATOM 572 N N . SER A 1 73 ? -6.194 -4.518 2.758 1.00 95.06 73 SER A N 1
ATOM 573 C CA . SER A 1 73 ? -6.780 -3.656 1.726 1.00 95.06 73 SER A CA 1
ATOM 574 C C . SER A 1 73 ? -5.724 -3.002 0.838 1.00 95.06 73 SER A C 1
ATOM 576 O O . SER A 1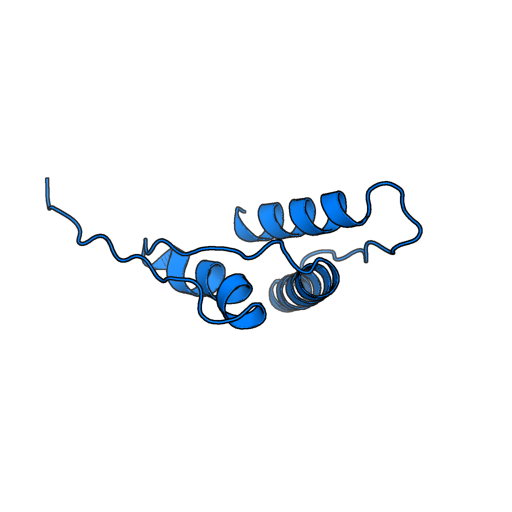 73 ? -5.947 -2.854 -0.359 1.00 95.06 73 SER A O 1
ATOM 578 N N . TYR A 1 74 ? -4.576 -2.616 1.397 1.00 95.00 74 TYR A N 1
ATOM 579 C CA . TYR A 1 74 ? -3.473 -2.073 0.609 1.00 95.00 74 TYR A CA 1
ATOM 580 C C . TYR A 1 74 ? -2.779 -3.136 -0.251 1.00 95.00 74 TYR A C 1
ATOM 582 O O . TYR A 1 74 ? -2.511 -2.885 -1.420 1.00 95.00 74 TYR A O 1
ATOM 590 N N . LEU A 1 75 ? -2.510 -4.324 0.295 1.00 94.50 75 LEU A N 1
ATOM 591 C CA . LEU A 1 75 ? -1.882 -5.404 -0.471 1.00 94.50 75 LEU A CA 1
ATOM 592 C C . LEU A 1 75 ? -2.769 -5.862 -1.633 1.00 94.50 75 LEU A C 1
ATOM 594 O O . LEU A 1 75 ? -2.256 -6.068 -2.727 1.00 94.50 75 LEU A O 1
ATOM 598 N N . ASN A 1 76 ? -4.086 -5.946 -1.421 1.00 94.50 76 ASN A N 1
ATOM 599 C CA . ASN A 1 76 ? -5.038 -6.252 -2.489 1.00 94.50 76 ASN A CA 1
ATOM 600 C C . ASN A 1 76 ? -5.002 -5.181 -3.588 1.00 94.50 76 ASN A C 1
ATOM 602 O O . ASN A 1 76 ? -4.880 -5.524 -4.755 1.00 94.50 76 ASN A O 1
ATOM 606 N N . LEU A 1 77 ? -4.995 -3.894 -3.214 1.00 93.38 77 LEU A N 1
ATOM 607 C CA . LEU A 1 77 ? -4.902 -2.782 -4.169 1.00 93.38 77 LEU A CA 1
ATOM 608 C C . LEU A 1 77 ? -3.651 -2.849 -5.062 1.00 93.38 77 LEU A C 1
ATOM 610 O O . LEU A 1 77 ? -3.691 -2.381 -6.191 1.00 93.38 77 LEU A O 1
ATOM 614 N N . ILE A 1 78 ? -2.533 -3.356 -4.542 1.00 92.00 78 ILE A N 1
ATOM 615 C CA . ILE A 1 78 ? -1.272 -3.475 -5.290 1.00 92.00 78 ILE A CA 1
ATOM 616 C C . ILE A 1 78 ? -1.231 -4.740 -6.158 1.00 92.00 78 ILE A C 1
ATOM 618 O O . ILE A 1 78 ? -0.487 -4.783 -7.135 1.00 92.00 78 ILE A O 1
ATOM 622 N N . ASN A 1 79 ? -1.970 -5.779 -5.771 1.00 90.62 79 ASN A N 1
ATOM 623 C CA . ASN A 1 79 ? -1.992 -7.062 -6.464 1.00 90.62 79 ASN A CA 1
ATOM 624 C C . ASN A 1 79 ? -2.962 -7.093 -7.658 1.00 90.62 79 ASN A C 1
ATOM 626 O O . ASN A 1 79 ? -2.764 -7.910 -8.557 1.00 90.62 79 ASN A O 1
ATOM 630 N N . ASP A 1 80 ? -4.000 -6.256 -7.636 1.00 83.62 80 ASP A N 1
ATOM 631 C CA . ASP A 1 80 ? -4.985 -6.111 -8.718 1.00 83.62 80 ASP A CA 1
ATOM 632 C C . ASP A 1 80 ? -4.422 -5.348 -9.933 1.00 83.62 80 ASP A C 1
ATOM 634 O O . ASP A 1 80 ? -4.714 -5.777 -11.076 1.00 83.62 80 ASP A O 1
#

Radius of gyration: 14.21 Å; chains: 1; bounding box: 32×29×38 Å

pLDDT: mean 90.09, std 7.68, range [53.56, 95.56]

Secondary structure (DSSP, 8-state):
---PPP-B-----HHHHHHHHHHHGGGT-B-----S-HHHHHHHHHHHHHHHT-------TTSTTHHHHHHHHHHHHHH-

Sequence (80 aa):
MVKAHSLHIPVMGLGFTMDTPAKVAQYGIDSVISIGDDVLIEKMRKVYCEKLKLPYEEITTKIEDFRAKRITSYLNLIND